Protein AF-A0A3D2NLS8-F1 (afdb_monomer)

Secondary structure (DSSP, 8-state):
-------S--HHHHHHHHHHHHTHHHHHHHHHHHHHHSPPPS--EEEEEE-SS-EEEEEEESS--

Mean predicted aligned error: 2.95 Å

Structure (mmCIF, N/CA/C/O backbone):
data_AF-A0A3D2NLS8-F1
#
_entry.id   AF-A0A3D2NLS8-F1
#
loop_
_atom_site.group_PDB
_atom_site.id
_atom_site.type_symbol
_atom_site.label_atom_id
_atom_site.label_alt_id
_atom_site.label_comp_id
_atom_site.label_asym_id
_atom_site.label_entity_id
_atom_site.label_seq_id
_atom_site.pdbx_PDB_ins_code
_atom_site.Cartn_x
_atom_site.Cartn_y
_atom_site.Cartn_z
_atom_site.occupancy
_atom_site.B_iso_or_equiv
_atom_site.auth_seq_id
_atom_site.auth_comp_id
_atom_site.auth_asym_id
_atom_site.auth_atom_id
_atom_site.pdbx_PDB_model_num
ATOM 1 N N . MET A 1 1 ? 10.651 -21.163 -6.956 1.00 87.56 1 MET A N 1
ATOM 2 C CA . MET A 1 1 ? 10.660 -20.101 -7.987 1.00 87.56 1 MET A CA 1
ATOM 3 C C . MET A 1 1 ? 9.701 -19.016 -7.524 1.00 87.56 1 MET A C 1
ATOM 5 O O . MET A 1 1 ? 8.653 -19.382 -7.008 1.00 87.56 1 MET A O 1
ATOM 9 N N . VAL A 1 2 ? 10.065 -17.735 -7.633 1.00 95.06 2 VAL A N 1
ATOM 10 C CA . VAL A 1 2 ? 9.219 -16.601 -7.208 1.00 95.06 2 VAL A CA 1
ATOM 11 C C . VAL A 1 2 ? 8.981 -15.637 -8.378 1.00 95.06 2 VAL A C 1
ATOM 13 O O . VAL A 1 2 ? 9.774 -15.652 -9.323 1.00 95.06 2 VAL A O 1
ATOM 16 N N . PRO A 1 3 ? 7.912 -14.820 -8.358 1.00 96.31 3 PRO A N 1
ATOM 17 C CA . PRO A 1 3 ? 7.676 -13.820 -9.395 1.00 96.31 3 PRO A CA 1
ATOM 18 C C . PRO A 1 3 ? 8.756 -12.729 -9.406 1.00 96.31 3 PRO A C 1
ATOM 20 O O . PRO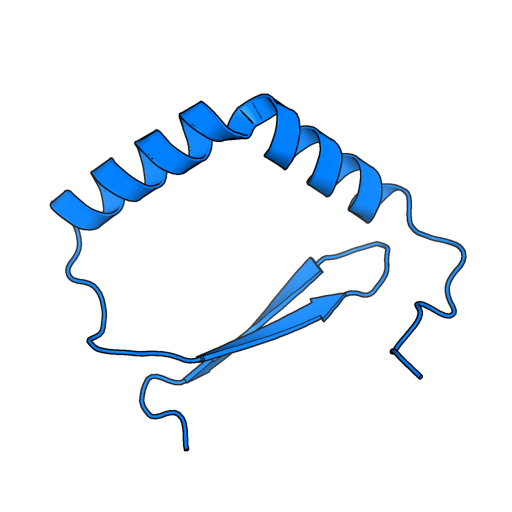 A 1 3 ? 9.182 -12.258 -8.353 1.00 96.31 3 PRO A O 1
ATOM 23 N N . HIS A 1 4 ? 9.151 -12.288 -10.601 1.00 94.25 4 HIS A N 1
ATOM 24 C CA . HIS A 1 4 ? 10.065 -11.164 -10.809 1.00 94.25 4 HIS A CA 1
ATOM 25 C C . HIS A 1 4 ? 9.455 -10.165 -11.792 1.00 94.25 4 HIS A C 1
ATOM 27 O O . HIS A 1 4 ? 8.756 -10.553 -12.730 1.00 94.25 4 HIS A O 1
ATOM 33 N N . LEU A 1 5 ? 9.740 -8.875 -11.594 1.00 94.88 5 LEU A N 1
ATOM 34 C CA . LEU A 1 5 ? 9.373 -7.844 -12.559 1.00 94.88 5 LEU A CA 1
ATOM 35 C C . LEU A 1 5 ? 10.190 -8.031 -13.840 1.00 94.88 5 LEU A C 1
ATOM 37 O O . LEU A 1 5 ? 11.414 -8.109 -13.803 1.00 94.88 5 LEU A O 1
ATOM 41 N N . THR A 1 6 ? 9.508 -8.050 -14.981 1.00 95.00 6 THR A N 1
ATOM 42 C CA . THR A 1 6 ? 10.136 -8.112 -16.310 1.00 95.00 6 THR A CA 1
ATOM 43 C C . THR A 1 6 ? 10.394 -6.724 -16.906 1.00 95.00 6 THR A C 1
ATOM 45 O O . THR A 1 6 ? 10.775 -6.606 -18.067 1.00 95.00 6 THR A O 1
ATOM 48 N N . THR A 1 7 ? 10.180 -5.662 -16.122 1.00 91.25 7 THR A N 1
ATOM 49 C CA . THR A 1 7 ? 10.425 -4.268 -16.508 1.00 91.25 7 THR A CA 1
ATOM 50 C C . THR A 1 7 ? 11.726 -3.752 -15.901 1.00 91.25 7 THR A C 1
ATOM 52 O O . THR A 1 7 ? 12.025 -4.019 -14.739 1.00 91.25 7 THR A O 1
ATOM 55 N N . ALA A 1 8 ? 12.476 -2.964 -16.673 1.00 89.50 8 ALA A N 1
ATOM 56 C CA . ALA A 1 8 ? 13.628 -2.215 -16.172 1.00 89.50 8 ALA A CA 1
ATOM 57 C C . ALA A 1 8 ? 13.222 -0.898 -15.480 1.00 89.50 8 ALA A C 1
ATOM 59 O O . ALA A 1 8 ? 14.026 -0.297 -14.770 1.00 89.50 8 ALA A O 1
ATOM 60 N N . LEU A 1 9 ? 11.983 -0.431 -15.681 1.00 89.31 9 LEU A N 1
ATOM 61 C CA . LEU A 1 9 ? 11.492 0.820 -15.110 1.00 89.31 9 LEU A CA 1
ATOM 62 C C . LEU A 1 9 ? 11.016 0.594 -13.671 1.00 89.31 9 LEU A C 1
ATOM 64 O O . LEU A 1 9 ? 9.860 0.250 -13.445 1.00 89.31 9 LEU A O 1
ATOM 68 N N . ASN A 1 10 ? 11.910 0.804 -12.708 1.00 90.06 10 ASN A N 1
ATOM 69 C CA . ASN A 1 10 ? 11.644 0.646 -11.274 1.00 90.06 10 ASN A CA 1
ATOM 70 C C . ASN A 1 10 ? 11.911 1.919 -10.448 1.00 90.06 10 ASN A C 1
ATOM 72 O O . ASN A 1 10 ? 11.732 1.897 -9.236 1.00 90.06 10 ASN A O 1
ATOM 76 N N . GLY A 1 11 ? 12.318 3.028 -11.078 1.00 93.81 11 GLY A N 1
ATOM 77 C CA . GLY A 1 11 ? 12.646 4.283 -10.387 1.00 93.81 11 GLY A CA 1
ATOM 78 C C . GLY A 1 11 ? 11.539 4.770 -9.439 1.00 93.81 11 GLY A C 1
ATOM 79 O O . GLY A 1 11 ? 11.805 4.915 -8.247 1.00 93.81 11 GLY A O 1
ATOM 80 N N . PRO A 1 12 ? 10.286 4.939 -9.909 1.00 95.12 12 PRO A N 1
ATOM 81 C CA . PRO A 1 12 ? 9.190 5.369 -9.040 1.00 95.12 12 PRO A CA 1
ATOM 82 C C . PRO A 1 12 ? 8.883 4.390 -7.899 1.00 95.12 12 PRO A C 1
ATOM 84 O O . PRO A 1 12 ? 8.541 4.830 -6.803 1.00 95.12 12 PRO A O 1
ATOM 87 N N . LEU A 1 13 ? 9.020 3.077 -8.130 1.00 96.12 13 LEU A N 1
ATOM 88 C CA . LEU A 1 13 ? 8.873 2.067 -7.079 1.00 96.12 13 LEU A CA 1
ATOM 89 C C . LEU A 1 13 ? 9.960 2.222 -6.004 1.00 96.12 13 LEU A C 1
ATOM 91 O O . LEU A 1 13 ? 9.632 2.292 -4.824 1.00 96.12 13 LEU A O 1
ATOM 95 N N . LEU A 1 14 ? 11.227 2.355 -6.403 1.00 96.69 14 LEU A N 1
ATOM 96 C CA . LEU A 1 14 ? 12.342 2.544 -5.468 1.00 96.69 14 LEU A CA 1
ATOM 97 C C . LEU A 1 14 ? 12.209 3.852 -4.676 1.00 96.69 14 LEU A C 1
ATOM 99 O O . LEU A 1 14 ? 12.520 3.900 -3.487 1.00 96.69 14 LEU A O 1
ATOM 103 N N . ASP A 1 15 ? 11.731 4.924 -5.308 1.00 98.12 15 ASP A N 1
ATOM 104 C CA . ASP A 1 15 ? 11.495 6.195 -4.622 1.00 98.12 15 ASP A CA 1
ATOM 105 C C . ASP A 1 15 ? 10.327 6.107 -3.631 1.00 98.12 15 ASP A C 1
ATOM 107 O O . ASP A 1 15 ? 10.407 6.685 -2.542 1.00 98.12 15 ASP A O 1
ATOM 111 N N . LEU A 1 16 ? 9.267 5.361 -3.965 1.00 97.44 16 LEU A N 1
ATOM 112 C CA . LEU A 1 16 ? 8.176 5.056 -3.038 1.00 97.44 16 LEU A CA 1
ATOM 113 C C . LEU A 1 16 ? 8.695 4.273 -1.824 1.00 97.44 16 LEU A C 1
ATOM 115 O O . LEU A 1 16 ? 8.444 4.678 -0.690 1.00 97.44 16 LEU A O 1
ATOM 119 N N . GLU A 1 17 ? 9.461 3.205 -2.053 1.00 97.88 17 GLU A N 1
ATOM 120 C CA . GLU A 1 17 ? 10.056 2.378 -0.995 1.00 97.88 17 GLU A CA 1
ATOM 121 C C . GLU A 1 17 ? 10.956 3.207 -0.071 1.00 97.88 17 GLU A C 1
ATOM 123 O O . GLU A 1 17 ? 10.802 3.161 1.151 1.00 97.88 17 GLU A O 1
ATOM 128 N N . ARG A 1 18 ? 11.843 4.039 -0.633 1.00 98.50 18 ARG A N 1
ATOM 129 C CA . ARG A 1 18 ? 12.708 4.941 0.149 1.00 98.50 18 ARG A CA 1
ATOM 130 C C . ARG A 1 18 ? 11.903 5.891 1.028 1.00 98.50 18 ARG A C 1
ATOM 132 O O . ARG A 1 18 ? 12.244 6.064 2.197 1.00 98.50 18 ARG A O 1
ATOM 139 N N . ARG A 1 19 ? 10.833 6.491 0.491 1.00 98.38 19 ARG A N 1
ATOM 140 C CA . ARG A 1 19 ? 9.950 7.383 1.261 1.00 98.38 19 ARG A CA 1
ATOM 141 C C . ARG A 1 19 ? 9.287 6.634 2.412 1.00 98.38 19 ARG A C 1
ATOM 143 O O . ARG A 1 19 ? 9.353 7.118 3.539 1.00 98.38 19 ARG A O 1
ATOM 150 N N . PHE A 1 20 ? 8.730 5.451 2.151 1.00 98.00 20 PHE A N 1
ATOM 151 C CA . PHE A 1 20 ? 8.114 4.604 3.179 1.00 98.00 20 PHE A CA 1
ATOM 152 C C . PHE A 1 20 ? 9.103 4.262 4.296 1.00 98.00 20 PHE A C 1
ATOM 154 O O . PHE A 1 20 ? 8.799 4.482 5.466 1.00 98.00 20 PHE A O 1
ATOM 161 N N . LEU A 1 21 ? 10.309 3.808 3.945 1.00 98.50 21 LEU A N 1
ATOM 162 C CA . LEU A 1 21 ? 11.347 3.468 4.921 1.00 98.50 21 LEU A CA 1
ATOM 163 C C . LEU A 1 21 ? 11.789 4.688 5.741 1.00 98.50 21 LEU A C 1
ATOM 165 O O . LEU A 1 21 ? 11.903 4.596 6.961 1.00 98.50 21 LEU A O 1
ATOM 169 N N . SER A 1 22 ? 11.980 5.847 5.101 1.00 98.69 22 SER A N 1
ATOM 170 C CA . SER A 1 22 ? 12.376 7.081 5.799 1.00 98.69 22 SER A CA 1
ATOM 171 C C . SER A 1 22 ? 11.300 7.635 6.739 1.00 98.69 22 SER A C 1
ATOM 173 O O . SER A 1 22 ? 11.627 8.299 7.719 1.00 98.69 22 SER A O 1
ATOM 175 N N . ALA A 1 23 ? 10.024 7.364 6.453 1.00 98.62 23 ALA A N 1
ATOM 176 C CA . ALA A 1 23 ? 8.882 7.906 7.181 1.00 98.62 23 ALA A CA 1
ATOM 177 C C . ALA A 1 23 ? 8.176 6.861 8.060 1.00 98.62 23 ALA A C 1
ATOM 179 O O . ALA A 1 23 ? 7.100 7.145 8.584 1.00 98.62 23 ALA A O 1
ATOM 180 N N . MET A 1 24 ? 8.761 5.670 8.238 1.00 98.62 2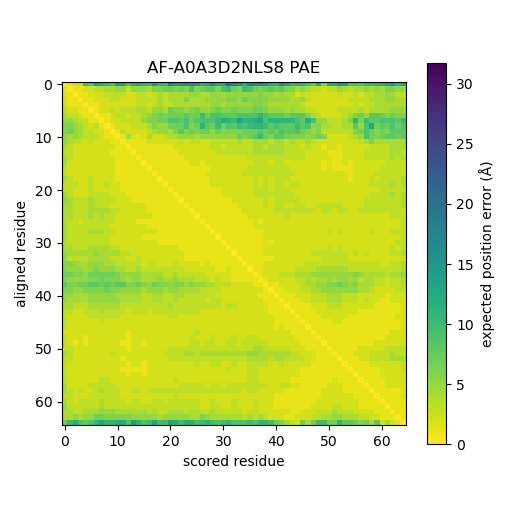4 MET A N 1
ATOM 181 C CA . MET A 1 24 ? 8.106 4.528 8.884 1.00 98.62 24 MET A CA 1
ATOM 182 C C . MET A 1 24 ? 7.486 4.872 10.254 1.00 98.62 24 MET A C 1
ATOM 184 O O . MET A 1 24 ? 6.291 4.631 10.417 1.00 98.62 24 MET A O 1
ATOM 188 N N . PRO A 1 25 ? 8.185 5.513 11.218 1.00 98.56 25 PRO A N 1
ATOM 189 C CA . PRO A 1 25 ? 7.570 5.846 12.508 1.00 98.56 25 PRO A CA 1
ATOM 190 C C . PRO A 1 25 ? 6.373 6.798 12.381 1.00 98.56 25 PRO A C 1
ATOM 192 O O . PRO A 1 25 ? 5.387 6.654 13.104 1.00 98.56 25 PRO A O 1
ATOM 195 N N . THR A 1 26 ? 6.448 7.751 11.449 1.00 98.81 26 THR A N 1
ATOM 196 C CA . THR A 1 26 ? 5.386 8.726 11.176 1.00 98.81 26 THR A CA 1
ATOM 197 C C . THR A 1 26 ? 4.165 8.055 10.554 1.00 98.81 26 THR A C 1
ATOM 199 O O . THR A 1 26 ? 3.047 8.319 10.989 1.00 98.81 26 THR A O 1
ATOM 202 N N . ILE A 1 27 ? 4.368 7.159 9.582 1.00 98.69 27 ILE A N 1
ATOM 203 C CA . ILE A 1 27 ? 3.295 6.389 8.933 1.00 98.69 27 ILE A CA 1
ATOM 204 C C . ILE A 1 27 ? 2.581 5.501 9.962 1.00 98.69 27 ILE A C 1
ATOM 206 O O . ILE A 1 27 ? 1.356 5.524 10.045 1.00 98.69 27 ILE A O 1
ATOM 210 N N . GLU A 1 28 ? 3.333 4.785 10.801 1.00 98.69 28 GLU A N 1
ATOM 211 C CA . GLU A 1 28 ? 2.774 3.929 11.857 1.00 98.69 28 GLU A CA 1
ATOM 212 C C . GLU A 1 28 ? 2.018 4.728 12.926 1.00 98.69 28 GLU A C 1
ATOM 214 O O . GLU A 1 28 ? 0.966 4.310 13.414 1.00 98.69 28 GLU A O 1
ATOM 219 N N . HIS A 1 29 ? 2.541 5.896 13.312 1.00 98.62 29 HIS A N 1
ATOM 220 C CA . HIS A 1 29 ? 1.838 6.792 14.228 1.00 98.62 29 HIS A CA 1
ATOM 221 C C . HIS A 1 29 ? 0.527 7.301 13.621 1.00 98.62 29 HIS A C 1
ATOM 223 O O . HIS A 1 29 ? -0.500 7.272 14.299 1.00 98.62 29 HIS A O 1
ATOM 229 N N . TRP A 1 30 ? 0.553 7.707 12.350 1.00 98.56 30 TRP A N 1
ATOM 230 C CA . TRP A 1 30 ? -0.636 8.148 11.631 1.00 98.56 30 TRP A CA 1
ATOM 231 C C . TRP A 1 30 ? -1.683 7.033 11.537 1.00 98.56 30 TRP A C 1
ATOM 233 O O . TRP A 1 30 ? -2.831 7.259 11.899 1.00 98.56 30 TRP A O 1
ATOM 243 N N . PHE A 1 31 ? -1.304 5.805 11.170 1.00 98.38 31 PHE A N 1
ATOM 244 C CA . PHE A 1 31 ? -2.251 4.686 11.154 1.00 98.38 31 PHE A CA 1
ATOM 245 C C . PHE A 1 31 ? -2.907 4.463 12.520 1.00 98.38 31 PHE A C 1
ATOM 247 O O . PHE A 1 31 ? -4.127 4.330 12.596 1.00 98.38 31 PHE A O 1
ATOM 254 N N . ARG A 1 32 ? -2.132 4.491 13.613 1.00 98.00 32 ARG A N 1
ATOM 255 C CA . ARG A 1 32 ? -2.692 4.353 14.967 1.00 98.00 32 ARG A CA 1
ATOM 256 C C . ARG A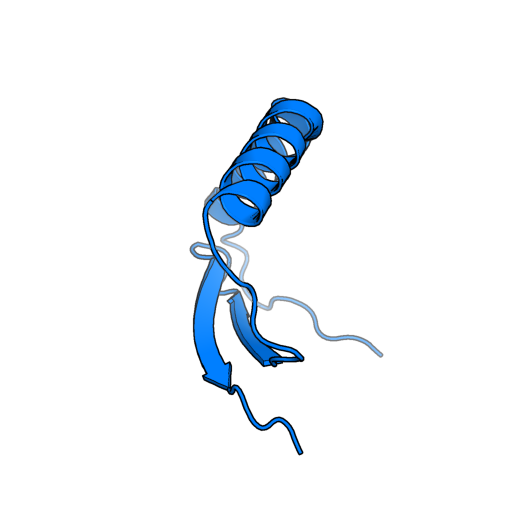 1 32 ? -3.719 5.433 15.305 1.00 98.00 32 ARG A C 1
ATOM 258 O O . ARG A 1 32 ? -4.707 5.097 15.951 1.00 98.00 32 ARG A O 1
ATOM 265 N N . SER A 1 33 ? -3.516 6.686 14.887 1.00 98.38 33 SER A N 1
ATOM 266 C CA . SER A 1 33 ? -4.528 7.728 15.107 1.00 98.38 33 SER A CA 1
ATOM 267 C C . SER A 1 33 ? -5.782 7.471 14.273 1.00 98.38 33 SER A C 1
ATOM 269 O O . SER A 1 33 ? -6.888 7.549 14.801 1.00 98.38 33 SER A O 1
ATOM 271 N N . GLN A 1 34 ? -5.628 7.045 13.013 1.00 98.44 34 GLN A N 1
ATOM 272 C CA . GLN A 1 34 ? -6.775 6.722 12.159 1.00 98.44 34 GLN A CA 1
ATOM 273 C C . GLN A 1 34 ? -7.626 5.581 12.731 1.00 98.44 34 GLN A C 1
ATOM 275 O O . GLN A 1 34 ? -8.850 5.644 12.650 1.00 98.44 34 GLN A O 1
ATOM 280 N N . TRP A 1 35 ? -7.009 4.572 13.354 1.00 97.19 35 TRP A N 1
ATOM 281 C CA . TRP A 1 35 ? -7.720 3.440 13.967 1.00 97.19 35 TRP A CA 1
ATOM 282 C C . TRP A 1 35 ? -8.392 3.758 15.303 1.00 97.19 35 TRP A C 1
ATOM 284 O O . TRP A 1 35 ? -9.278 3.021 15.724 1.00 97.19 35 TRP A O 1
ATOM 294 N N . GLN A 1 36 ? -7.995 4.838 15.977 1.00 97.50 36 GLN A N 1
ATOM 295 C CA . GLN A 1 36 ? -8.736 5.335 17.140 1.00 97.50 36 GLN A CA 1
ATOM 296 C C . GLN A 1 36 ? -10.023 6.052 16.719 1.00 97.50 36 GLN A C 1
ATOM 298 O O . GLN A 1 36 ? -11.018 5.997 17.437 1.00 97.50 36 GLN A O 1
ATOM 303 N N . GLU A 1 37 ? -10.002 6.710 15.559 1.00 97.56 37 GLU A N 1
ATOM 304 C CA . GLU A 1 37 ? -11.123 7.501 15.042 1.00 97.56 37 GLU A CA 1
ATOM 305 C C . GLU A 1 37 ? -12.093 6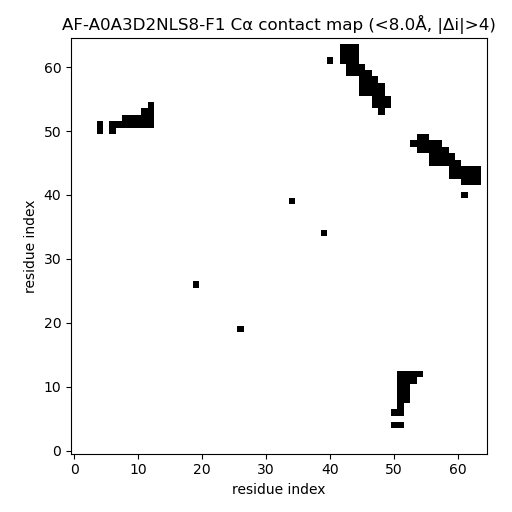.678 14.181 1.00 97.56 37 GLU A C 1
ATOM 307 O O . GLU A 1 37 ? -13.282 6.988 14.127 1.00 97.56 37 GLU A O 1
ATOM 312 N N . ASN A 1 38 ? -11.608 5.623 13.521 1.00 97.25 38 ASN A N 1
ATOM 313 C CA . ASN A 1 38 ? -12.375 4.842 12.555 1.00 97.25 38 ASN A CA 1
ATOM 314 C C . ASN A 1 38 ? -12.420 3.364 12.945 1.00 97.25 38 ASN A C 1
ATOM 316 O O . ASN A 1 38 ? -11.389 2.733 13.177 1.00 97.25 38 ASN A O 1
ATOM 320 N N . ALA A 1 39 ? -13.623 2.787 12.936 1.00 95.62 39 ALA A N 1
ATOM 321 C CA . ALA A 1 39 ? -13.786 1.347 13.077 1.00 95.62 39 ALA A CA 1
ATOM 322 C C . ALA A 1 39 ? -13.189 0.622 11.860 1.00 95.62 39 ALA A C 1
ATOM 324 O O . ALA A 1 39 ? -13.471 0.973 10.712 1.00 95.62 39 ALA A O 1
ATOM 325 N N . VAL A 1 40 ? -12.389 -0.411 12.116 1.00 95.88 40 VAL A N 1
ATOM 326 C CA . VAL A 1 40 ? -11.818 -1.272 11.075 1.00 95.88 40 VAL A CA 1
ATOM 327 C C . VAL A 1 40 ? -12.718 -2.484 10.814 1.00 95.88 40 VAL A C 1
ATOM 329 O O . VAL A 1 40 ? -13.371 -2.968 11.745 1.00 95.88 40 VAL A O 1
ATOM 332 N N . PRO A 1 41 ? -12.765 -3.012 9.576 1.00 96.88 41 PRO A N 1
ATOM 333 C CA . PRO A 1 41 ? -13.404 -4.295 9.309 1.00 96.88 41 PRO A CA 1
ATOM 334 C C . PRO A 1 41 ? -12.788 -5.412 10.159 1.00 96.88 41 PRO A C 1
ATOM 336 O O . PRO A 1 41 ? -11.604 -5.371 10.484 1.00 96.88 41 PRO A O 1
ATOM 339 N N . PHE A 1 42 ? -13.576 -6.447 10.464 1.00 97.44 42 PHE A N 1
ATOM 340 C CA . PHE A 1 42 ? -13.082 -7.632 11.178 1.00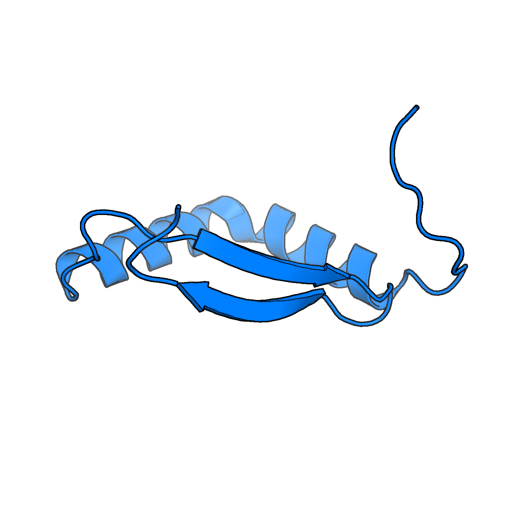 97.44 42 PHE A CA 1
ATOM 341 C C . PHE A 1 42 ? -11.929 -8.327 10.427 1.00 97.44 42 PHE A C 1
ATOM 343 O O . PHE A 1 42 ? -10.981 -8.811 11.037 1.00 97.44 42 PHE A O 1
ATOM 350 N N . TYR A 1 43 ? -12.017 -8.351 9.096 1.00 97.81 43 TYR A N 1
ATOM 351 C CA . TYR A 1 43 ? -11.037 -8.889 8.153 1.00 97.81 43 TYR A CA 1
ATOM 352 C C . TYR A 1 43 ? -11.247 -8.266 6.760 1.00 97.81 43 TYR A C 1
ATOM 354 O O . TYR A 1 43 ? -12.323 -7.739 6.470 1.00 97.81 43 TYR A O 1
ATOM 362 N N . ALA A 1 44 ? -10.220 -8.295 5.911 1.00 98.12 44 ALA A N 1
ATOM 363 C CA . ALA A 1 44 ? -10.305 -7.900 4.506 1.00 98.12 44 ALA A CA 1
ATOM 364 C C . ALA A 1 44 ? -9.123 -8.477 3.709 1.00 98.12 44 ALA A C 1
ATOM 366 O O . ALA A 1 44 ? -8.064 -8.746 4.283 1.00 98.12 44 ALA A O 1
ATOM 367 N N . SER A 1 45 ? -9.275 -8.605 2.391 1.00 98.44 45 SER A N 1
ATOM 368 C CA . SER A 1 45 ? -8.158 -8.746 1.446 1.00 98.44 45 SER A CA 1
ATOM 369 C C . SER A 1 45 ? -8.062 -7.513 0.550 1.00 98.44 45 SER A C 1
ATOM 371 O O . SER A 1 45 ? -9.066 -6.852 0.285 1.00 98.44 45 SER A O 1
ATOM 373 N N . VAL A 1 46 ? -6.851 -7.197 0.088 1.00 98.50 46 VAL A N 1
ATOM 374 C CA . VAL A 1 46 ? -6.595 -6.093 -0.846 1.00 98.50 46 VAL A CA 1
ATOM 375 C C . VAL A 1 46 ? -5.671 -6.589 -1.951 1.00 98.50 46 VAL A C 1
ATOM 377 O O . VAL A 1 46 ? -4.536 -6.984 -1.674 1.00 98.50 46 VAL A O 1
ATOM 380 N N . ASP A 1 47 ? -6.133 -6.532 -3.197 1.00 98.50 47 ASP A N 1
ATOM 381 C CA . ASP A 1 47 ? -5.317 -6.891 -4.354 1.00 98.50 47 ASP A CA 1
ATOM 382 C C . ASP A 1 47 ? -4.449 -5.707 -4.766 1.00 98.50 47 ASP A C 1
ATOM 384 O O . ASP A 1 47 ? -4.931 -4.588 -4.956 1.00 98.50 47 ASP A 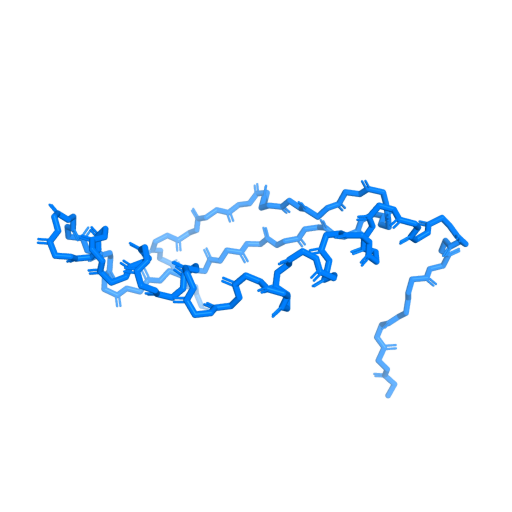O 1
ATOM 388 N N . LEU A 1 48 ? -3.158 -5.960 -4.970 1.00 98.50 48 LEU A N 1
ATOM 389 C CA . LEU A 1 48 ? -2.187 -4.953 -5.385 1.00 98.50 48 LEU A CA 1
ATOM 390 C C . LEU A 1 48 ? -1.656 -5.253 -6.788 1.00 98.50 48 LEU A C 1
ATOM 392 O O . LEU A 1 48 ? -1.432 -6.406 -7.157 1.00 98.50 48 LEU A O 1
ATOM 396 N N . ARG A 1 49 ? -1.366 -4.199 -7.557 1.00 98.19 49 ARG A N 1
ATOM 397 C CA . ARG A 1 49 ? -0.603 -4.302 -8.810 1.00 98.19 49 ARG A CA 1
ATOM 398 C C . ARG A 1 49 ? 0.654 -3.450 -8.751 1.00 98.19 49 ARG A C 1
ATOM 400 O O . ARG A 1 49 ? 0.579 -2.253 -8.477 1.00 98.19 49 ARG A O 1
ATOM 407 N N . ASN A 1 50 ? 1.791 -4.071 -9.060 1.00 97.62 50 ASN A N 1
ATOM 408 C CA . ASN A 1 50 ? 3.085 -3.411 -9.198 1.00 97.62 50 ASN A CA 1
ATOM 409 C C . ASN A 1 50 ? 3.506 -3.396 -10.673 1.00 97.62 50 ASN A C 1
ATOM 411 O O . ASN A 1 50 ? 3.803 -4.443 -11.247 1.00 97.62 50 ASN A O 1
ATOM 415 N N . SER A 1 51 ? 3.530 -2.209 -11.281 1.00 95.56 51 SER A N 1
ATOM 416 C CA . SER A 1 51 ? 3.978 -2.005 -12.664 1.00 95.56 51 SER A CA 1
ATOM 417 C C . SER A 1 51 ? 5.392 -1.415 -12.770 1.00 95.56 51 SER A C 1
ATOM 419 O O . SER A 1 51 ? 5.799 -0.993 -13.852 1.00 95.56 51 SER A O 1
ATOM 421 N N . GLY A 1 52 ? 6.130 -1.314 -11.659 1.00 94.94 52 GLY A N 1
ATOM 422 C CA . GLY A 1 52 ? 7.450 -0.674 -11.565 1.00 94.94 52 GLY A CA 1
ATOM 423 C C . GLY A 1 52 ? 7.420 0.864 -11.566 1.00 94.94 52 GLY A C 1
ATOM 424 O O . GLY A 1 52 ? 8.205 1.501 -10.864 1.00 94.94 52 GLY A O 1
ATOM 425 N N . PHE A 1 53 ? 6.462 1.477 -12.270 1.00 95.44 53 PHE A N 1
ATOM 426 C CA . PHE A 1 53 ? 6.203 2.923 -12.211 1.00 95.44 53 PHE A CA 1
ATOM 427 C C . PHE A 1 53 ? 5.055 3.310 -11.265 1.00 95.44 53 PHE A C 1
ATOM 429 O O . PHE A 1 53 ? 4.891 4.488 -10.950 1.00 95.44 53 PHE A O 1
ATOM 436 N N . LYS A 1 54 ? 4.234 2.341 -10.837 1.00 95.62 54 LYS A N 1
ATOM 437 C CA . LYS A 1 54 ? 3.124 2.543 -9.900 1.00 95.62 54 LYS A CA 1
ATOM 438 C C . LYS A 1 54 ? 2.870 1.271 -9.090 1.00 95.62 54 LYS A C 1
ATOM 440 O O . LYS A 1 54 ? 2.880 0.169 -9.636 1.00 95.62 54 LYS A O 1
ATOM 445 N N . LEU A 1 55 ? 2.598 1.454 -7.801 1.00 97.81 55 LEU A N 1
ATOM 446 C CA . LEU A 1 55 ? 2.021 0.450 -6.912 1.00 97.81 55 LEU A CA 1
ATOM 447 C C . LEU A 1 55 ? 0.639 0.954 -6.492 1.00 97.81 55 LEU A C 1
ATOM 449 O O . LEU A 1 55 ? 0.524 2.090 -6.031 1.00 97.81 55 LEU A O 1
ATOM 453 N N . ALA A 1 56 ? -0.407 0.159 -6.706 1.00 98.25 56 ALA A N 1
ATOM 454 C CA . ALA A 1 56 ? -1.771 0.574 -6.388 1.00 98.25 56 ALA A CA 1
ATOM 455 C C . ALA A 1 56 ? -2.657 -0.602 -5.953 1.00 98.25 56 ALA A C 1
ATOM 457 O O . ALA A 1 56 ? -2.500 -1.696 -6.507 1.00 98.25 56 ALA A O 1
ATOM 458 N N . PRO A 1 57 ? -3.605 -0.370 -5.023 1.00 98.25 57 PRO A N 1
ATOM 459 C CA . PRO A 1 57 ? -4.709 -1.288 -4.797 1.00 98.25 57 PRO A CA 1
ATOM 460 C C . PRO A 1 57 ? -5.662 -1.269 -5.991 1.00 98.25 57 PRO A C 1
ATOM 462 O O . PRO A 1 57 ? -5.905 -0.215 -6.586 1.00 98.25 57 PRO A O 1
ATOM 465 N N . VAL A 1 58 ? -6.173 -2.440 -6.355 1.00 98.19 58 VAL A N 1
ATOM 466 C CA . VAL A 1 58 ? -7.136 -2.606 -7.454 1.00 98.19 58 VAL A CA 1
ATOM 467 C C . VAL A 1 58 ? -8.433 -3.281 -7.022 1.00 98.19 58 VAL A C 1
ATOM 469 O O . VAL A 1 58 ? -9.420 -3.140 -7.736 1.00 98.19 58 VAL A O 1
ATOM 472 N N . ASP A 1 59 ? -8.440 -3.953 -5.870 1.00 98.38 59 ASP A N 1
ATOM 473 C CA . ASP A 1 59 ? -9.634 -4.519 -5.243 1.00 98.38 59 ASP A CA 1
ATOM 474 C C . ASP A 1 59 ? -9.498 -4.506 -3.714 1.00 98.38 59 ASP A C 1
ATOM 476 O O . ASP A 1 59 ? -8.388 -4.647 -3.196 1.00 98.38 59 ASP A O 1
ATOM 480 N N . THR A 1 60 ? -10.625 -4.349 -3.015 1.00 98.50 60 THR A N 1
ATOM 481 C CA . THR A 1 60 ? -10.736 -4.521 -1.561 1.00 98.50 60 T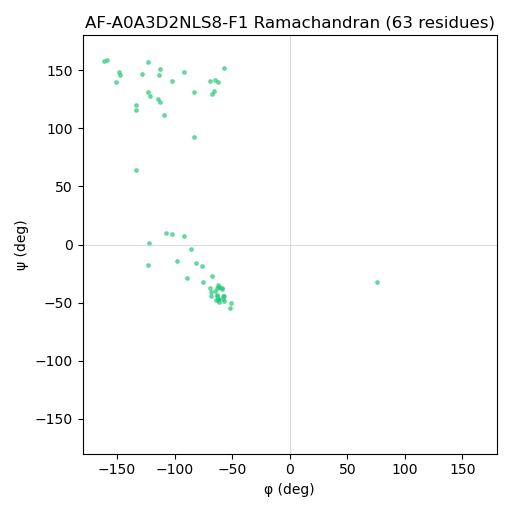HR A CA 1
ATOM 482 C C . THR A 1 60 ? -11.971 -5.364 -1.274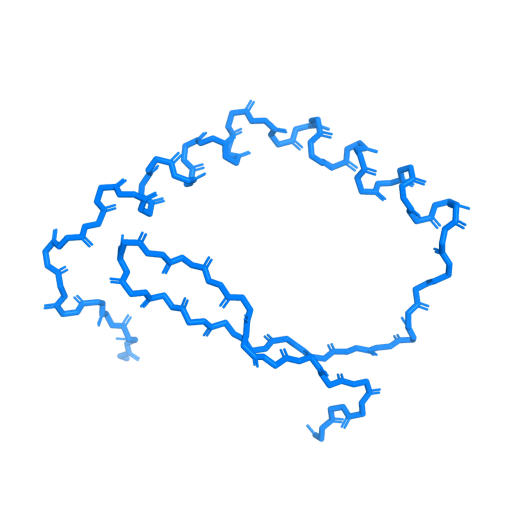 1.00 98.50 60 THR A C 1
ATOM 484 O O . THR A 1 60 ? -13.095 -4.910 -1.499 1.00 98.50 60 THR A O 1
ATOM 487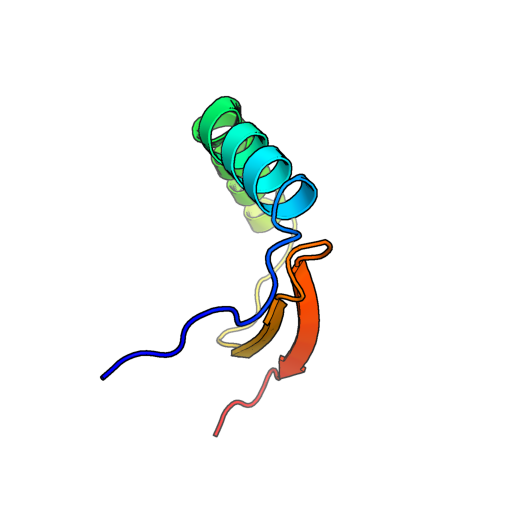 N N . ASN A 1 61 ? -11.777 -6.553 -0.707 1.00 98.25 61 ASN A N 1
ATOM 488 C CA . ASN A 1 61 ? -12.855 -7.482 -0.392 1.00 98.25 61 ASN A CA 1
ATOM 489 C C . ASN A 1 61 ? -13.017 -7.646 1.127 1.00 98.25 61 ASN A C 1
ATOM 491 O O . ASN A 1 61 ? -12.086 -8.044 1.825 1.00 98.25 61 ASN A O 1
ATOM 495 N N . LEU A 1 62 ? -14.221 -7.364 1.634 1.00 98.06 62 LEU A N 1
ATOM 496 C CA . LEU A 1 62 ? -14.589 -7.524 3.049 1.00 98.06 62 LEU A CA 1
ATOM 497 C C . LEU A 1 62 ? -15.060 -8.947 3.400 1.00 98.06 62 LEU A C 1
ATOM 499 O O . LEU A 1 62 ? -15.342 -9.225 4.561 1.00 98.06 62 LEU A O 1
ATOM 503 N N . PHE A 1 63 ? -15.154 -9.837 2.411 1.00 97.44 63 PHE A N 1
ATOM 504 C CA . PHE A 1 63 ? -15.508 -11.252 2.548 1.00 97.44 63 PHE A CA 1
ATOM 505 C C . PHE A 1 63 ? -14.525 -12.115 1.741 1.00 97.44 63 PHE A C 1
ATOM 507 O O . PHE A 1 63 ? -14.907 -12.713 0.728 1.00 97.44 63 PHE A O 1
ATOM 514 N N . PRO A 1 64 ? -13.234 -12.123 2.116 1.00 93.69 64 PRO A N 1
ATOM 515 C CA . PRO A 1 64 ? -12.254 -12.972 1.453 1.00 93.69 64 PRO A CA 1
ATOM 516 C C . PRO A 1 64 ? -12.619 -14.454 1.631 1.00 93.69 64 PRO A C 1
ATOM 518 O O . PRO A 1 64 ? -13.092 -14.855 2.696 1.00 93.69 64 PRO A O 1
ATOM 521 N N . GLY A 1 65 ? -12.431 -15.232 0.561 1.00 87.62 65 GLY A N 1
ATOM 522 C CA . GLY A 1 65 ? -12.693 -16.675 0.509 1.00 87.62 65 GLY A CA 1
ATOM 523 C C . GLY A 1 65 ? -11.492 -17.525 0.889 1.00 87.62 65 GLY A C 1
ATOM 524 O O . GLY A 1 65 ? -10.350 -17.043 0.716 1.00 87.62 65 GLY A O 1
#

pLDDT: mean 96.61, std 2.75, range [87.56, 98.81]

Solvent-accessible surface area (backbone atoms only — not comparable to full-atom values): 4176 Å² total; per-residue (Å²): 138,79,93,74,84,92,63,89,57,38,66,54,43,54,52,50,51,53,51,48,66,76,39,42,72,60,54,55,51,50,51,56,53,50,58,74,78,39,90,73,72,99,54,68,43,70,44,73,48,78,71,32,67,48,77,45,79,78,46,76,38,77,75,68,130

Foldseek 3Di:
DDDDQPDPQQVLVVVVVVVCVVCVVVVVVVVVVVCVVDPDQPDKDWDWDDNSNDIDTDDIGSDDD

Radius of gyration: 15.17 Å; Cα contacts (8 Å, |Δi|>4): 55; chains: 1; bounding box: 29×29×34 Å

Nearest PDB structures (foldseek):
  3k1t-assembly1_A-2  TM=1.001E+00  e=2.446E-07  Methylobacillus flagellatus KT
  5ylz-assembly1_A  TM=2.492E-01  e=4.770E+00  Saccharomyces cerevisiae S288C

Sequence (65 aa):
MVPHLTTALNGPLLDLERRFLSAMPTIEHWFRSQWQENAVPFYASVDLRNSGFKLAPVDTNLFPG